Protein AF-A0A7X8HTP3-F1 (afdb_monomer)

Foldseek 3Di:
DDPDDLLPVCVLVVNDQDDDHDLVVCLDCSNPVRRPDDDADDADDDDPPDPDGDQAAADDDDDDDDPPDPCRVVVVVVCCVVDPPVVVVVVLLVSLVSNHPDPVRSVRSVCSVVVPPVDYNPCCVQQNDLCDLVGLNVVLVCCVPPVVDPSVVSCVVSVVVSVVSCCVVPVD

Nearest PDB structures (foldseek):
  6les-assembly2_Y  TM=5.823E-01  e=2.361E-02  Escherichia coli K-12
  7ffw-assembly1_A  TM=5.319E-01  e=2.954E-02  Salmonella enterica

Sequence (172 aa):
ISKGDWQQKEFLAGQVAMASFPLWNIIDPSFTDVVEFEYGIVPLPKGPHVDDYQFPARQADAFYLPVNSANPMGLVALHRYLFRAEEEEEGIEEMLIEAALDQVSYEVLVRAVEEWSGEMYIMEGILGPTWDTSYPLGGAIGKALYEGQSPAAAMEAVAPVIQQTLDKEFND

Structure (mmCIF, N/CA/C/O backbone):
data_AF-A0A7X8HTP3-F1
#
_entry.id   AF-A0A7X8HTP3-F1
#
loop_
_atom_site.group_PDB
_atom_site.id
_atom_site.type_symbol
_atom_site.label_atom_id
_atom_site.label_alt_id
_atom_site.label_comp_id
_atom_site.label_asym_id
_atom_site.label_entity_id
_atom_site.label_seq_id
_atom_site.pdbx_PDB_ins_code
_atom_site.Cartn_x
_atom_site.Cartn_y
_atom_site.Cartn_z
_atom_site.occupancy
_atom_site.B_iso_or_equiv
_atom_site.auth_seq_id
_atom_site.auth_comp_id
_atom_site.auth_asym_id
_atom_site.auth_atom_id
_atom_site.pdbx_PDB_model_num
ATOM 1 N N . ILE A 1 1 ? -16.981 -0.829 7.933 1.00 43.84 1 ILE A N 1
ATOM 2 C CA . ILE A 1 1 ? -16.032 -0.608 6.819 1.00 43.84 1 ILE A CA 1
ATOM 3 C C . ILE A 1 1 ? -16.479 0.685 6.157 1.00 43.84 1 ILE A C 1
ATOM 5 O O . ILE A 1 1 ? -17.664 0.773 5.836 1.00 43.84 1 ILE A O 1
ATOM 9 N N . SER A 1 2 ? -15.628 1.715 6.142 1.00 38.19 2 SER A N 1
ATOM 10 C CA . SER A 1 2 ? -15.985 3.047 5.637 1.00 38.19 2 SER A CA 1
ATOM 11 C C . SER A 1 2 ? -16.491 2.950 4.192 1.00 38.19 2 SER A C 1
ATOM 13 O O . SER A 1 2 ? -16.072 2.083 3.426 1.00 38.19 2 SER A O 1
ATOM 15 N N . LYS A 1 3 ? -17.422 3.834 3.827 1.00 49.06 3 LYS A N 1
ATOM 16 C CA . LYS A 1 3 ? -17.772 4.111 2.425 1.00 49.06 3 LYS A CA 1
ATOM 17 C C . LYS A 1 3 ? -16.878 5.234 1.869 1.00 49.06 3 LYS A C 1
ATOM 19 O O . LYS A 1 3 ? -17.346 6.034 1.066 1.00 49.06 3 LYS A O 1
ATOM 24 N N . GLY A 1 4 ? -15.649 5.331 2.377 1.00 51.12 4 GLY A N 1
ATOM 25 C CA . GLY A 1 4 ? -14.730 6.430 2.109 1.00 51.12 4 GLY A CA 1
ATOM 26 C C . GLY A 1 4 ? -13.945 6.218 0.820 1.00 51.12 4 GLY A C 1
ATOM 27 O O . GLY A 1 4 ? -13.711 5.086 0.393 1.00 51.12 4 GLY A O 1
ATOM 28 N N . ASP A 1 5 ? -13.552 7.327 0.201 1.00 59.75 5 ASP A N 1
ATOM 29 C CA . ASP A 1 5 ? -12.517 7.357 -0.830 1.00 59.75 5 ASP A CA 1
ATOM 30 C C . ASP A 1 5 ? -11.138 7.013 -0.216 1.00 59.75 5 ASP A C 1
ATOM 32 O O . ASP A 1 5 ? -11.012 6.745 0.982 1.00 59.75 5 ASP A O 1
ATOM 36 N N . TRP A 1 6 ? -10.077 7.017 -1.027 1.00 62.50 6 TRP A N 1
ATOM 37 C CA . TRP A 1 6 ? -8.708 6.759 -0.554 1.00 62.50 6 TRP A CA 1
ATOM 38 C C . TRP A 1 6 ? -8.255 7.702 0.575 1.00 62.50 6 TRP A C 1
ATOM 40 O O . TRP A 1 6 ? -7.285 7.394 1.256 1.00 62.50 6 TRP A O 1
ATOM 50 N N . GLN A 1 7 ? -8.946 8.829 0.786 1.00 68.75 7 GLN A N 1
ATOM 51 C CA . GLN A 1 7 ? -8.606 9.823 1.802 1.00 68.75 7 GLN A CA 1
ATOM 52 C C . GLN A 1 7 ? -9.113 9.428 3.194 1.00 68.75 7 GLN A C 1
ATOM 54 O O . GL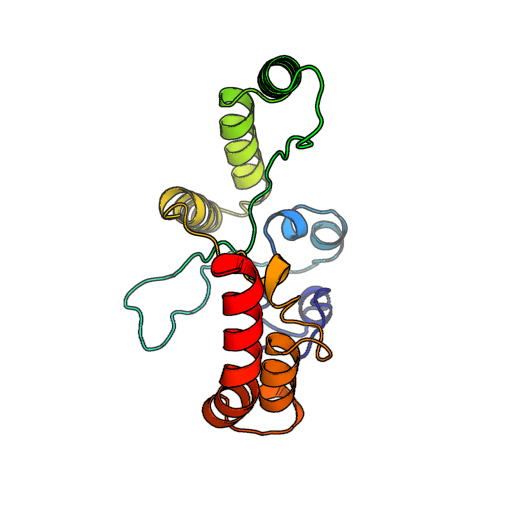N A 1 7 ? -8.755 10.091 4.163 1.00 68.75 7 GLN A O 1
ATOM 59 N N . GLN A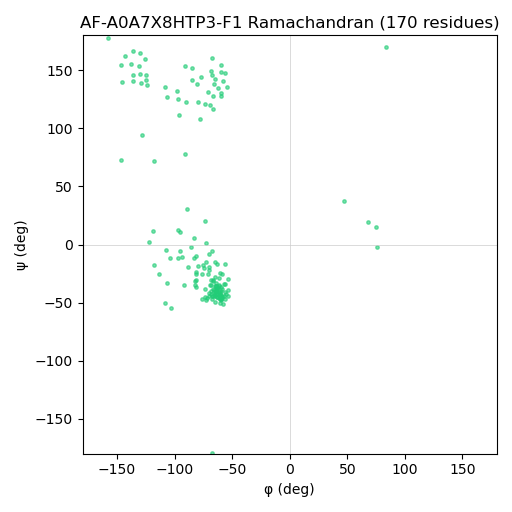 1 8 ? -9.955 8.386 3.305 1.00 82.25 8 GLN A N 1
ATOM 60 C CA . GLN A 1 8 ? -10.431 7.811 4.575 1.00 82.25 8 GLN A CA 1
ATOM 61 C C . GLN A 1 8 ? -10.915 8.874 5.586 1.00 82.25 8 GLN A C 1
ATOM 63 O O . GLN A 1 8 ? -10.699 8.759 6.796 1.00 82.25 8 GLN A O 1
ATOM 68 N N . LYS A 1 9 ? -11.573 9.932 5.091 1.00 86.06 9 LYS A N 1
ATOM 69 C CA . LYS A 1 9 ? -11.919 11.136 5.869 1.00 86.06 9 LYS A CA 1
ATOM 70 C C . LYS A 1 9 ? -12.750 10.836 7.106 1.00 86.06 9 LYS A C 1
ATOM 72 O O . LYS A 1 9 ? -12.614 11.520 8.114 1.00 86.06 9 LYS A O 1
ATOM 77 N N . GLU A 1 10 ? -13.614 9.829 7.042 1.00 89.50 10 GLU A N 1
ATOM 78 C CA . GLU A 1 10 ? -14.437 9.424 8.175 1.00 89.50 10 GLU A CA 1
ATOM 79 C C . GLU A 1 10 ? -13.584 8.901 9.335 1.00 89.50 10 GLU A C 1
ATOM 81 O O . GLU A 1 10 ? -13.952 9.105 10.488 1.00 89.50 10 GLU A O 1
ATOM 86 N N . PHE A 1 11 ? -12.452 8.244 9.056 1.00 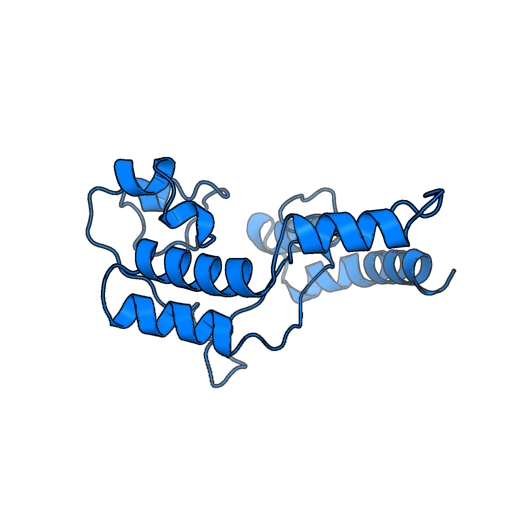91.50 11 PHE A N 1
ATOM 87 C CA . PHE A 1 11 ? -11.531 7.804 10.104 1.00 91.50 11 PHE A CA 1
ATOM 88 C C . PHE A 1 11 ? -10.782 8.992 10.690 1.00 91.50 11 PHE A C 1
ATOM 90 O O . PHE A 1 11 ? -10.791 9.156 11.903 1.00 91.50 11 PHE A O 1
ATOM 97 N N . LEU A 1 12 ? -10.233 9.866 9.839 1.00 90.94 12 LEU A N 1
ATOM 98 C CA . LEU A 1 12 ? -9.551 11.090 10.281 1.00 90.94 12 LEU A CA 1
ATOM 99 C C . LEU A 1 12 ? -10.464 11.977 11.148 1.00 90.94 12 LEU A C 1
ATOM 101 O O . LEU A 1 12 ? -10.014 12.581 12.111 1.00 90.94 12 LEU A O 1
ATOM 105 N N . ALA A 1 13 ? -11.768 12.001 10.856 1.00 90.62 13 ALA A N 1
ATOM 106 C CA . ALA A 1 13 ? -12.779 12.716 11.636 1.00 90.62 13 ALA A CA 1
ATOM 107 C C . ALA A 1 13 ? -13.303 11.948 12.873 1.00 90.62 13 ALA A C 1
ATOM 109 O O . ALA A 1 13 ? -14.273 12.391 13.494 1.00 90.62 13 ALA A O 1
ATOM 110 N N . GLY A 1 14 ? -12.745 10.778 13.204 1.00 91.69 14 GLY A N 1
ATOM 111 C CA . GLY A 1 14 ? -13.154 9.956 14.351 1.00 91.69 14 GLY A CA 1
ATOM 112 C C . GLY A 1 14 ? -14.555 9.337 14.235 1.00 91.69 14 GLY A C 1
ATOM 113 O O . GLY A 1 14 ? -15.161 8.965 15.239 1.00 91.69 14 GLY A O 1
ATOM 114 N N . GLN A 1 15 ? -15.113 9.240 13.026 1.00 93.19 15 GLN A N 1
ATOM 115 C CA . GLN A 1 15 ? -16.477 8.748 12.779 1.00 93.19 15 GLN A CA 1
ATOM 116 C C . GLN A 1 15 ? -16.545 7.228 12.590 1.00 93.19 15 GLN A C 1
ATOM 118 O O . GLN A 1 15 ? -17.620 6.634 12.715 1.00 93.19 15 GLN A O 1
ATOM 123 N N . VAL A 1 16 ? -15.419 6.582 12.278 1.00 92.25 16 VAL A N 1
ATOM 124 C CA . VAL A 1 16 ? -15.307 5.124 12.141 1.00 92.25 16 VAL A CA 1
ATOM 125 C C . VAL A 1 16 ? -14.131 4.596 12.957 1.00 92.25 16 VAL A C 1
ATOM 127 O O . VAL A 1 16 ? -13.108 5.253 13.077 1.00 92.25 16 VAL A O 1
ATOM 130 N N . ALA A 1 17 ? -14.271 3.381 13.492 1.00 91.31 17 ALA A N 1
ATOM 131 C CA . ALA A 1 17 ? -13.271 2.785 14.382 1.00 91.31 17 ALA A CA 1
ATOM 132 C C . ALA A 1 17 ? -12.055 2.175 13.661 1.00 91.31 17 ALA A C 1
ATOM 134 O O . ALA A 1 17 ? -11.047 1.897 14.295 1.00 91.31 17 ALA A O 1
ATOM 135 N N . MET A 1 18 ? -12.166 1.896 12.358 1.00 91.50 18 MET A N 1
ATOM 136 C CA . MET A 1 18 ? -11.112 1.251 11.572 1.00 91.50 18 MET A CA 1
ATOM 137 C C . MET A 1 18 ? -11.113 1.790 10.145 1.00 91.50 18 MET A C 1
ATOM 139 O O . MET A 1 18 ? -12.179 1.928 9.533 1.00 91.50 18 MET A O 1
ATOM 143 N N . ALA A 1 19 ? -9.917 1.999 9.607 1.00 90.06 19 ALA A N 1
ATOM 144 C CA . ALA A 1 19 ? -9.653 2.262 8.201 1.00 90.06 19 ALA A CA 1
ATOM 145 C C . ALA A 1 19 ? -8.341 1.585 7.788 1.00 90.06 19 ALA A C 1
ATOM 147 O O . ALA A 1 19 ? -7.549 1.174 8.633 1.00 90.06 19 ALA A O 1
ATOM 148 N N . SER A 1 20 ? -8.150 1.430 6.480 1.00 87.06 20 SER A N 1
ATOM 149 C CA . SER A 1 20 ? -6.913 0.907 5.905 1.00 87.06 20 SER A CA 1
ATOM 150 C C . SER A 1 20 ? -6.166 2.058 5.252 1.00 87.06 20 SER A C 1
ATOM 152 O O . SER A 1 20 ? -6.739 2.778 4.432 1.00 87.06 20 SER A O 1
ATOM 154 N N . PHE A 1 21 ? -4.901 2.205 5.630 1.00 85.81 21 PHE A N 1
ATOM 155 C CA . PHE A 1 21 ? -3.981 3.196 5.094 1.00 85.81 21 PHE A CA 1
ATOM 156 C C . PHE A 1 21 ? -2.725 2.496 4.578 1.00 85.81 21 PHE A C 1
ATOM 158 O O . PHE A 1 21 ? -2.312 1.490 5.163 1.00 85.81 21 PHE A O 1
ATOM 165 N N . PRO A 1 22 ? -2.101 3.001 3.504 1.00 82.56 22 PRO A N 1
ATOM 166 C CA . PRO A 1 22 ? -0.735 2.618 3.191 1.00 82.56 22 PRO A CA 1
ATOM 167 C C . PRO A 1 22 ? 0.225 3.193 4.245 1.00 82.56 22 PRO A C 1
ATOM 169 O O . PRO A 1 22 ? -0.020 4.274 4.784 1.00 82.56 22 PRO A O 1
ATOM 172 N N . LEU A 1 23 ? 1.329 2.488 4.511 1.00 84.62 23 LEU A N 1
ATOM 173 C CA . LEU A 1 23 ? 2.299 2.854 5.554 1.00 84.62 23 LEU A CA 1
ATOM 174 C C . LEU A 1 23 ? 2.839 4.284 5.390 1.00 84.62 23 LEU A C 1
ATOM 176 O O . LEU A 1 23 ? 2.884 5.043 6.351 1.00 84.62 23 LEU A O 1
ATOM 180 N N . TRP A 1 24 ? 3.159 4.691 4.160 1.00 82.88 24 TRP A N 1
ATOM 181 C CA . TRP A 1 24 ? 3.657 6.042 3.880 1.00 82.88 24 TRP A CA 1
ATOM 182 C C . TRP A 1 24 ? 2.670 7.149 4.273 1.00 82.88 24 TRP A C 1
ATOM 184 O O . TRP A 1 24 ? 3.087 8.275 4.514 1.00 82.88 24 TRP A O 1
ATOM 194 N N . ASN A 1 25 ? 1.363 6.866 4.336 1.00 86.25 25 ASN A N 1
ATOM 195 C CA . ASN A 1 25 ? 0.378 7.889 4.669 1.00 86.25 25 ASN A CA 1
ATOM 196 C C . ASN A 1 25 ? 0.261 8.104 6.177 1.00 86.25 25 ASN A C 1
ATOM 198 O O . ASN A 1 25 ? -0.008 9.226 6.583 1.00 86.25 25 ASN A O 1
ATOM 202 N N . ILE A 1 26 ? 0.480 7.076 7.002 1.00 88.44 26 ILE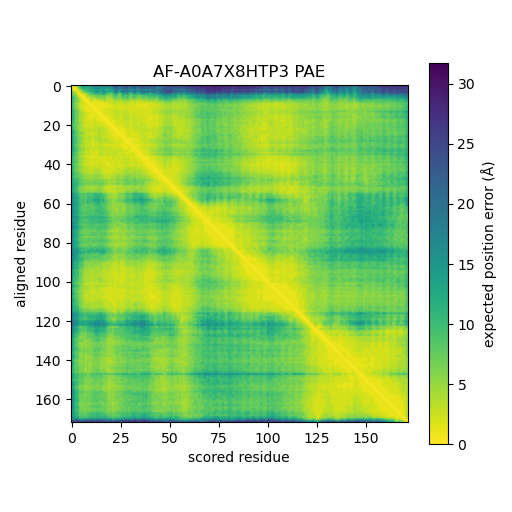 A N 1
ATOM 203 C CA . ILE A 1 26 ? 0.322 7.208 8.459 1.00 88.44 26 ILE A CA 1
ATOM 204 C C . ILE A 1 26 ? 1.471 7.971 9.129 1.00 88.44 26 ILE A C 1
ATOM 206 O O . ILE A 1 26 ? 1.292 8.472 10.233 1.00 88.44 26 ILE A O 1
ATOM 210 N N . ILE A 1 27 ? 2.612 8.100 8.447 1.00 89.12 27 ILE A N 1
ATOM 211 C CA . ILE A 1 27 ? 3.749 8.939 8.864 1.00 89.12 27 ILE A CA 1
ATOM 212 C C . ILE A 1 27 ? 3.705 10.350 8.253 1.00 89.12 27 ILE A C 1
ATOM 214 O O . ILE A 1 27 ? 4.456 11.231 8.660 1.00 89.12 27 ILE A O 1
ATOM 218 N N . ASP A 1 28 ? 2.818 10.597 7.286 1.00 89.56 28 ASP A N 1
ATOM 219 C CA . ASP A 1 28 ? 2.698 11.896 6.623 1.00 89.56 28 ASP A CA 1
ATOM 220 C C . ASP A 1 28 ? 1.944 12.914 7.511 1.00 89.56 28 ASP A C 1
ATOM 222 O O . ASP A 1 28 ? 0.966 12.541 8.170 1.00 89.56 28 ASP A O 1
ATOM 226 N N . PRO A 1 29 ? 2.314 14.212 7.491 1.00 88.38 29 PRO A N 1
ATOM 227 C CA . PRO A 1 29 ? 1.609 15.268 8.226 1.00 88.38 29 PRO A CA 1
ATOM 228 C C . PRO A 1 29 ? 0.101 15.342 7.954 1.00 88.38 29 PRO A C 1
ATOM 230 O O . PRO A 1 29 ? -0.673 15.701 8.836 1.00 88.38 29 PRO A O 1
ATOM 233 N N . SER A 1 30 ? -0.361 14.957 6.759 1.00 86.56 30 SER A N 1
ATOM 234 C CA . SER A 1 30 ? -1.798 14.890 6.448 1.00 86.56 30 SER A CA 1
ATOM 235 C C . SER A 1 30 ? -2.569 13.875 7.296 1.00 86.56 30 SER A C 1
ATOM 237 O O . SER A 1 30 ? -3.797 13.956 7.368 1.00 86.56 30 SER A O 1
ATOM 239 N N . PHE A 1 31 ? -1.867 12.945 7.942 1.00 90.38 31 PHE A N 1
ATOM 240 C CA . PHE A 1 31 ? -2.413 12.026 8.926 1.00 90.38 31 PHE A CA 1
ATOM 241 C C . PHE A 1 31 ? -2.036 12.455 10.348 1.00 90.38 31 PHE A C 1
ATOM 243 O O . PHE A 1 31 ? -2.926 12.659 11.177 1.00 90.38 31 PHE A O 1
ATOM 250 N N . THR A 1 32 ? -0.743 12.634 10.632 1.00 88.75 32 THR A N 1
ATOM 251 C CA . THR A 1 32 ? -0.241 12.861 12.000 1.00 88.75 32 THR A CA 1
ATOM 252 C C . THR A 1 32 ? -0.683 14.195 12.603 1.00 88.75 32 THR A C 1
ATOM 254 O O . THR A 1 32 ? -0.944 14.243 13.803 1.00 88.75 32 THR A O 1
ATOM 257 N N . ASP A 1 33 ? -0.868 15.246 11.795 1.00 90.19 33 ASP A N 1
ATOM 258 C CA . ASP A 1 33 ? -1.364 16.548 12.275 1.00 90.19 33 ASP A CA 1
ATOM 259 C C . ASP A 1 33 ? -2.899 16.604 12.380 1.00 90.19 33 ASP A C 1
ATOM 261 O O . ASP A 1 33 ? -3.452 17.567 12.917 1.00 90.19 33 ASP A O 1
ATOM 265 N N . VAL A 1 34 ? -3.605 15.610 11.829 1.00 90.25 34 VAL A N 1
ATOM 266 C CA . VAL A 1 34 ? -5.074 15.613 11.704 1.00 90.25 34 VAL A CA 1
ATOM 267 C C . VAL A 1 34 ? -5.739 14.656 12.692 1.00 90.25 34 VAL A C 1
ATOM 269 O O . VAL A 1 34 ? -6.850 14.923 13.150 1.00 90.25 34 VAL A O 1
ATOM 272 N N . VAL A 1 35 ? -5.095 13.538 13.026 1.00 90.38 35 VAL A N 1
ATOM 273 C CA . VAL A 1 35 ? -5.653 12.546 13.951 1.00 90.38 35 VAL A CA 1
ATOM 274 C C . VAL A 1 35 ? -5.504 13.023 15.398 1.00 90.38 35 VAL A C 1
ATOM 276 O O . VAL A 1 35 ? -4.423 13.003 15.975 1.00 90.38 35 VAL A O 1
ATOM 279 N N . GLU A 1 36 ? -6.623 13.416 16.010 1.00 92.12 36 GLU A N 1
ATOM 280 C CA . GLU A 1 36 ? -6.678 13.925 17.393 1.00 92.12 36 GLU A CA 1
ATOM 281 C C . GLU A 1 36 ? -7.032 12.849 18.446 1.00 92.12 36 GLU A C 1
ATOM 283 O O . GLU A 1 36 ? -7.341 13.169 19.596 1.00 92.12 36 GLU A O 1
ATOM 288 N N . PHE A 1 37 ? -7.039 11.567 18.070 1.00 93.50 37 PHE A N 1
ATOM 289 C CA . PHE A 1 37 ? -7.429 10.450 18.938 1.00 93.50 37 PHE A CA 1
ATOM 290 C C . PHE A 1 37 ? -6.351 9.365 19.006 1.00 93.50 37 PHE A C 1
ATOM 292 O O . PHE A 1 37 ? -5.500 9.258 18.129 1.00 93.50 37 PHE A O 1
ATOM 299 N N . GLU A 1 38 ? -6.402 8.531 20.047 1.00 92.62 38 GLU A N 1
ATOM 300 C CA . GLU A 1 38 ? -5.516 7.370 20.175 1.00 92.62 38 GLU A CA 1
ATOM 301 C C . GLU A 1 38 ? -5.895 6.284 19.161 1.00 92.62 38 GLU A C 1
ATOM 303 O O . GLU A 1 38 ? -7.061 5.894 19.048 1.00 92.62 38 GLU A O 1
ATOM 308 N N . TYR A 1 39 ? -4.901 5.766 18.447 1.00 92.62 39 TYR A N 1
ATOM 309 C CA . TYR A 1 39 ? -5.062 4.699 17.467 1.00 92.62 39 TYR A CA 1
ATOM 310 C C . TYR A 1 39 ? -3.952 3.658 17.624 1.00 92.62 39 TYR A C 1
ATOM 312 O O . TYR A 1 39 ? -2.974 3.873 18.334 1.00 92.62 39 TYR A O 1
ATOM 320 N N . GLY A 1 40 ? -4.136 2.507 16.982 1.00 92.19 40 GLY A N 1
ATOM 321 C CA . GLY A 1 40 ? -3.164 1.421 16.951 1.00 92.19 40 GLY A CA 1
ATOM 322 C C . GLY A 1 40 ? -3.067 0.831 15.552 1.00 92.19 40 GLY A C 1
ATOM 323 O O . GLY A 1 40 ? -4.019 0.917 14.769 1.00 92.19 40 GLY A O 1
ATOM 324 N N . ILE A 1 41 ? -1.926 0.218 15.248 1.00 93.25 41 ILE A N 1
ATOM 325 C CA . ILE A 1 41 ? -1.702 -0.486 13.985 1.00 93.25 41 ILE A CA 1
ATOM 326 C C . ILE A 1 41 ? -1.951 -1.974 14.220 1.00 93.25 41 ILE A C 1
ATOM 328 O O . ILE A 1 41 ? -1.370 -2.586 15.113 1.00 93.25 41 ILE A O 1
ATOM 332 N N . VAL A 1 42 ? -2.839 -2.562 13.420 1.00 92.12 42 VAL A N 1
ATOM 333 C CA . VAL A 1 42 ? -3.195 -3.983 13.509 1.00 92.12 42 VAL A CA 1
ATOM 334 C C . VAL A 1 42 ? -3.142 -4.637 12.129 1.00 92.12 42 VAL A C 1
ATOM 336 O O . VAL A 1 42 ? -3.356 -3.951 11.125 1.00 92.12 42 VAL A O 1
ATOM 339 N N . PRO A 1 43 ? -2.907 -5.960 12.047 1.00 90.38 43 PRO A N 1
ATOM 340 C CA . PRO A 1 43 ? -3.008 -6.678 10.785 1.00 90.38 43 PRO A CA 1
ATOM 341 C C . PRO A 1 43 ? -4.415 -6.569 10.187 1.00 90.38 43 PRO A C 1
ATOM 343 O O . PRO A 1 43 ? -5.411 -6.433 10.907 1.00 90.38 43 PRO A O 1
ATOM 346 N N . LEU A 1 44 ? -4.516 -6.704 8.863 1.00 87.56 44 LEU A N 1
ATOM 347 C CA . LEU A 1 44 ? -5.815 -6.799 8.200 1.00 87.56 44 LEU A CA 1
ATOM 348 C C . LEU A 1 44 ? -6.616 -7.991 8.753 1.00 87.56 44 LEU A C 1
ATOM 350 O O . LEU A 1 44 ? -6.039 -9.057 8.975 1.00 87.56 44 LEU A O 1
ATOM 354 N N . PRO A 1 45 ? -7.944 -7.867 8.946 1.00 89.12 45 PRO A N 1
ATOM 355 C CA . PRO A 1 45 ? -8.762 -8.980 9.411 1.00 89.12 45 PRO A CA 1
ATOM 356 C C . PRO A 1 45 ? -8.607 -10.220 8.524 1.00 89.12 45 PRO A C 1
ATOM 358 O O . PRO A 1 45 ? -8.655 -10.127 7.296 1.00 89.12 45 PRO A O 1
ATOM 361 N N . LYS A 1 46 ? -8.468 -11.393 9.151 1.00 91.38 46 LYS A N 1
ATOM 362 C CA . LYS A 1 46 ? -8.327 -12.664 8.431 1.00 91.38 46 LYS A CA 1
ATOM 363 C C . LYS A 1 46 ? -9.563 -12.955 7.587 1.00 91.38 46 LYS A C 1
ATOM 365 O O . LYS A 1 46 ? -10.698 -12.855 8.060 1.00 91.38 46 LYS A O 1
ATOM 370 N N . GLY A 1 47 ? -9.329 -13.367 6.346 1.00 88.12 47 GLY A N 1
ATOM 371 C CA . GLY A 1 47 ? -10.373 -13.937 5.506 1.00 88.12 47 GLY A CA 1
ATOM 372 C C . GLY A 1 47 ? -10.839 -15.300 6.039 1.00 88.12 47 GLY A C 1
ATOM 373 O O . GLY A 1 47 ? -10.103 -15.968 6.761 1.00 88.12 47 GLY A O 1
ATOM 374 N N . PRO A 1 48 ? -12.034 -15.772 5.649 1.00 91.56 48 PRO A N 1
ATOM 375 C CA . PRO A 1 48 ? -12.582 -17.052 6.115 1.00 91.56 48 PRO A CA 1
ATOM 376 C C . PRO A 1 48 ? -11.818 -18.292 5.609 1.00 91.56 48 PRO A C 1
ATOM 378 O O . PRO A 1 48 ? -12.156 -19.410 5.987 1.00 91.56 48 PRO A O 1
ATOM 381 N N . HIS A 1 49 ? -10.831 -18.106 4.729 1.00 91.88 49 HIS A N 1
ATOM 382 C CA . HIS A 1 49 ? -10.081 -19.171 4.058 1.00 91.88 49 HIS A CA 1
ATOM 383 C C . HIS A 1 49 ? -8.580 -19.150 4.374 1.00 91.88 49 HIS A C 1
ATOM 385 O O . HIS A 1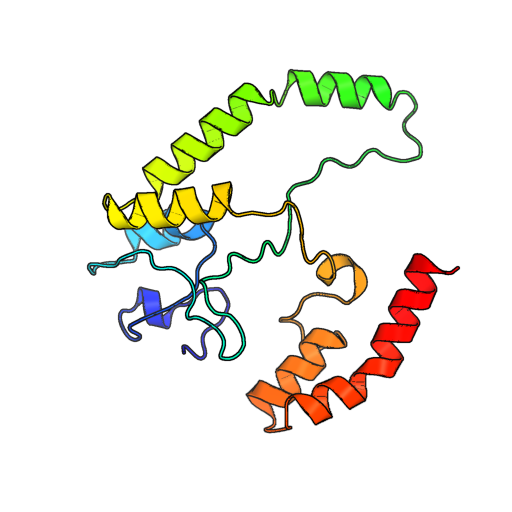 49 ? -7.813 -19.821 3.691 1.00 91.88 49 HIS A O 1
ATOM 391 N N . VAL A 1 50 ? -8.158 -18.371 5.372 1.00 89.56 50 VAL A N 1
ATOM 392 C CA . VAL A 1 50 ? -6.762 -18.301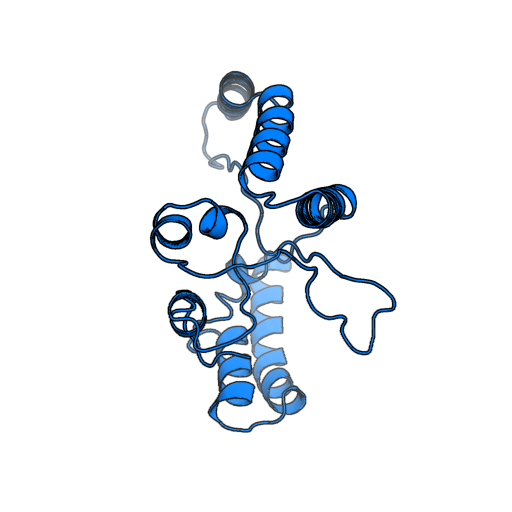 5.815 1.00 89.56 50 VAL A CA 1
ATOM 393 C C . VAL A 1 50 ? -6.687 -18.498 7.323 1.00 89.56 50 VAL A C 1
ATOM 395 O O . VAL A 1 50 ? -7.507 -17.965 8.073 1.00 89.56 50 VAL A O 1
ATOM 398 N N . ASP A 1 51 ? -5.695 -19.263 7.770 1.00 91.12 51 ASP A N 1
ATOM 399 C CA . ASP A 1 51 ? -5.485 -19.526 9.196 1.00 91.12 51 ASP A CA 1
ATOM 400 C C . ASP A 1 51 ? -4.732 -18.379 9.886 1.00 91.12 51 ASP A C 1
ATOM 402 O O . ASP A 1 51 ? -4.915 -18.149 11.088 1.00 91.12 51 ASP A O 1
ATOM 406 N N . ASP A 1 52 ? -3.970 -17.598 9.116 1.00 89.75 52 ASP A N 1
ATOM 407 C CA . ASP A 1 52 ? -3.140 -16.495 9.598 1.00 89.75 52 ASP A CA 1
ATOM 408 C C . ASP A 1 52 ? -3.363 -15.189 8.818 1.00 89.75 52 ASP A C 1
ATOM 410 O O . ASP A 1 52 ? -3.990 -15.172 7.752 1.00 89.75 52 ASP A O 1
ATOM 414 N N . TYR A 1 53 ? -2.883 -14.084 9.386 1.00 89.75 53 TYR A N 1
ATOM 415 C CA . TYR A 1 53 ? -2.886 -12.768 8.758 1.00 89.75 53 TYR A CA 1
ATOM 416 C C . TYR A 1 53 ? -2.103 -12.782 7.444 1.00 89.75 53 TYR A C 1
ATOM 418 O O . TYR A 1 53 ? -1.177 -13.565 7.262 1.00 89.75 53 TYR A O 1
ATOM 426 N N . GLN A 1 54 ? -2.528 -11.943 6.504 1.00 86.19 54 GLN A N 1
ATOM 427 C CA . GLN A 1 54 ? -1.917 -11.826 5.183 1.00 86.19 54 GLN A CA 1
ATOM 428 C C . GLN A 1 54 ? -1.502 -10.373 4.965 1.00 86.19 54 GLN A C 1
ATOM 430 O O . GLN A 1 54 ? -2.283 -9.463 5.259 1.00 86.19 54 GLN A O 1
ATOM 435 N N . PHE A 1 55 ? -0.313 -10.170 4.401 1.00 84.94 55 PHE A N 1
ATOM 436 C CA . PHE A 1 55 ? 0.263 -8.856 4.107 1.00 84.94 55 PHE A CA 1
ATOM 437 C C . PHE A 1 55 ? 0.474 -8.708 2.591 1.00 84.94 55 PHE A C 1
ATOM 439 O O . PHE A 1 55 ? 1.595 -8.814 2.099 1.00 84.94 55 PHE A O 1
ATOM 446 N N . PRO A 1 56 ? -0.609 -8.554 1.804 1.00 77.12 56 PRO A N 1
ATOM 447 C CA . PRO A 1 56 ? -0.504 -8.543 0.352 1.00 77.12 56 PRO A CA 1
ATOM 448 C C . PRO A 1 56 ? 0.218 -7.283 -0.140 1.00 77.12 56 PRO A C 1
ATOM 450 O O . PRO A 1 56 ? -0.270 -6.166 0.046 1.00 77.12 56 PRO A O 1
ATOM 453 N N . ALA A 1 57 ? 1.336 -7.466 -0.842 1.00 78.06 57 ALA A N 1
ATOM 454 C CA . ALA A 1 57 ? 1.987 -6.392 -1.577 1.00 78.06 57 ALA A CA 1
ATOM 455 C C . ALA A 1 57 ? 1.269 -6.165 -2.911 1.00 78.06 57 ALA A C 1
ATOM 457 O O . ALA A 1 57 ? 1.107 -7.065 -3.743 1.00 78.06 57 ALA A O 1
ATOM 458 N N . ARG A 1 58 ? 0.810 -4.934 -3.117 1.00 70.94 58 ARG A N 1
ATOM 459 C CA . ARG A 1 58 ? 0.050 -4.575 -4.314 1.00 70.94 58 ARG A CA 1
ATOM 460 C C . ARG A 1 58 ? 0.931 -4.043 -5.436 1.00 70.94 58 ARG A C 1
ATOM 462 O O . ARG A 1 58 ? 0.637 -4.269 -6.602 1.00 70.94 58 ARG A O 1
ATOM 469 N N . GLN A 1 59 ? 1.984 -3.325 -5.082 1.00 71.88 59 GLN A N 1
ATOM 470 C CA . GLN A 1 59 ? 2.951 -2.750 -6.004 1.00 71.88 59 GLN A CA 1
ATOM 471 C C . GLN A 1 59 ? 4.314 -2.768 -5.313 1.00 71.88 59 GLN A C 1
ATOM 473 O O . GLN A 1 59 ? 4.375 -2.758 -4.084 1.00 71.88 59 GLN A O 1
ATOM 478 N N . ALA A 1 60 ? 5.377 -2.799 -6.105 1.00 74.69 60 ALA A N 1
ATOM 479 C CA . ALA A 1 60 ? 6.732 -2.572 -5.637 1.00 74.69 60 ALA A CA 1
ATOM 480 C C . ALA A 1 60 ? 7.337 -1.445 -6.468 1.00 74.69 60 ALA A C 1
ATOM 482 O O . ALA A 1 60 ? 7.108 -1.376 -7.683 1.00 74.69 60 ALA A O 1
ATOM 483 N N . ASP A 1 61 ? 8.113 -0.588 -5.817 1.00 76.06 61 ASP A N 1
ATOM 484 C CA . ASP A 1 61 ? 8.934 0.372 -6.532 1.00 76.06 61 ASP A CA 1
ATOM 485 C C . ASP A 1 61 ? 10.016 -0.389 -7.297 1.00 76.06 61 ASP A C 1
ATOM 487 O O . ASP A 1 61 ? 10.714 -1.250 -6.763 1.00 76.06 61 ASP A O 1
ATOM 491 N N . ALA A 1 62 ? 10.113 -0.115 -8.595 1.00 78.56 62 ALA A N 1
ATOM 492 C CA . ALA A 1 62 ? 11.020 -0.820 -9.482 1.00 78.56 62 ALA A CA 1
ATOM 493 C C . ALA A 1 62 ? 11.730 0.158 -10.412 1.00 78.56 62 ALA A C 1
ATOM 495 O O . ALA A 1 62 ? 11.141 1.101 -10.947 1.00 78.56 62 ALA A O 1
ATOM 496 N N . PHE A 1 63 ? 13.014 -0.105 -10.639 1.00 84.69 63 PHE A N 1
ATOM 497 C CA . PHE A 1 63 ? 13.815 0.641 -11.593 1.00 84.69 63 PHE A CA 1
ATOM 498 C C . PHE A 1 63 ? 13.740 0.000 -12.981 1.00 84.69 63 PHE A C 1
ATOM 500 O O . PHE A 1 63 ? 14.107 -1.161 -13.171 1.00 84.69 63 PHE A O 1
ATOM 507 N N . TYR A 1 64 ? 13.310 0.783 -13.971 1.00 86.19 64 TYR A N 1
ATOM 508 C CA . TYR A 1 64 ? 13.163 0.335 -15.354 1.00 86.19 64 TYR A CA 1
ATOM 509 C C . TYR A 1 64 ? 14.234 0.951 -16.253 1.00 86.19 64 TYR A C 1
ATOM 511 O O . TYR A 1 64 ? 14.499 2.153 -16.217 1.00 86.19 64 TYR A O 1
ATOM 519 N N . LEU A 1 65 ? 14.823 0.122 -17.115 1.00 91.56 65 LEU A N 1
ATOM 520 C CA . LEU A 1 65 ? 15.790 0.560 -18.116 1.00 91.56 65 LEU A CA 1
ATOM 521 C C . LEU A 1 65 ? 15.109 0.744 -19.476 1.00 91.56 65 LEU A C 1
ATOM 523 O O . LEU A 1 65 ? 14.430 -0.173 -19.941 1.00 91.56 65 LEU A O 1
ATOM 527 N N . PRO A 1 66 ? 15.336 1.872 -20.173 1.00 91.50 66 PRO A N 1
ATOM 528 C CA . PRO A 1 66 ? 14.893 2.015 -21.552 1.00 91.50 66 PRO A CA 1
ATOM 529 C C . PRO A 1 66 ? 15.525 0.941 -22.442 1.00 91.50 66 PRO A C 1
ATOM 531 O O . PRO A 1 66 ? 16.749 0.786 -22.462 1.00 91.50 66 PRO A O 1
ATOM 534 N N . VAL A 1 67 ? 14.703 0.249 -23.236 1.00 92.94 67 VAL A N 1
ATOM 535 C CA . VAL A 1 67 ? 15.159 -0.811 -24.159 1.00 92.94 67 VAL A CA 1
ATOM 536 C C . VAL A 1 67 ? 16.180 -0.309 -25.190 1.00 92.94 67 VAL A C 1
ATOM 538 O O . VAL A 1 67 ? 17.009 -1.067 -25.680 1.00 92.94 67 VAL A O 1
ATOM 541 N N . ASN A 1 68 ? 16.148 0.988 -25.501 1.00 94.69 68 ASN A N 1
ATOM 542 C CA . ASN A 1 68 ? 17.040 1.652 -26.448 1.00 94.69 68 ASN A CA 1
ATOM 543 C C . ASN A 1 68 ? 18.234 2.361 -25.782 1.00 94.69 68 ASN A C 1
ATOM 545 O O . ASN A 1 68 ? 18.897 3.170 -26.434 1.00 94.69 68 ASN A O 1
ATOM 549 N N . SER A 1 69 ? 18.505 2.107 -24.496 1.00 95.31 69 SER A N 1
ATOM 550 C CA . SER A 1 69 ? 19.642 2.718 -23.807 1.00 95.31 69 SER A CA 1
ATOM 551 C C . SER A 1 69 ? 20.958 2.353 -24.497 1.00 95.31 69 SER A C 1
ATOM 553 O O . SER A 1 69 ? 21.268 1.181 -24.699 1.00 95.31 69 SER A O 1
ATOM 555 N N . ALA A 1 70 ? 21.769 3.364 -24.817 1.00 96.00 70 ALA A N 1
ATOM 556 C CA . ALA A 1 70 ? 23.093 3.161 -25.404 1.00 96.00 70 ALA A CA 1
ATOM 557 C C . ALA A 1 70 ? 24.100 2.550 -24.409 1.00 96.00 70 ALA A C 1
ATOM 559 O O . ALA A 1 70 ? 25.123 2.009 -24.824 1.00 96.00 70 ALA A O 1
ATOM 560 N N . ASN A 1 71 ? 23.830 2.644 -23.100 1.00 96.12 71 ASN A N 1
ATOM 561 C CA . ASN A 1 71 ? 24.670 2.076 -22.047 1.00 96.12 71 ASN A CA 1
ATOM 562 C C . ASN A 1 71 ? 23.821 1.604 -20.845 1.00 96.12 71 ASN A C 1
ATOM 564 O O . ASN A 1 71 ? 23.835 2.245 -19.788 1.00 96.12 71 ASN A O 1
ATOM 568 N N . PRO A 1 72 ? 23.074 0.492 -20.975 1.00 95.44 72 PRO A N 1
ATOM 569 C CA . PRO A 1 72 ? 22.194 -0.000 -19.914 1.00 95.44 72 PRO A CA 1
ATOM 570 C C . PRO A 1 72 ? 22.972 -0.375 -18.647 1.00 95.44 72 PRO A C 1
ATOM 572 O O . PRO A 1 72 ? 22.539 -0.057 -17.544 1.00 95.44 72 PRO A O 1
ATOM 575 N N . MET A 1 73 ? 24.167 -0.957 -18.783 1.00 94.88 73 MET A N 1
ATOM 576 C CA . MET A 1 73 ? 25.000 -1.311 -17.627 1.00 94.88 73 MET A CA 1
ATOM 577 C C . MET A 1 73 ? 25.550 -0.089 -16.889 1.00 94.88 73 MET A C 1
ATOM 579 O O . MET A 1 73 ? 25.705 -0.137 -15.671 1.00 94.88 73 MET A O 1
ATOM 583 N N . GLY A 1 74 ? 25.799 1.020 -17.591 1.00 95.62 74 GLY A N 1
ATOM 584 C CA . GLY A 1 74 ? 26.134 2.294 -16.955 1.00 95.62 74 GLY A CA 1
ATOM 585 C C . GLY A 1 74 ? 24.992 2.834 -16.094 1.00 95.62 74 GLY A C 1
ATOM 586 O O . GLY A 1 74 ? 25.247 3.341 -15.006 1.00 95.62 74 GLY A O 1
ATOM 587 N N . LEU A 1 75 ? 23.740 2.666 -16.534 1.00 95.00 75 LEU A N 1
ATOM 588 C CA . LEU A 1 75 ? 22.563 3.040 -15.743 1.00 95.00 75 LEU A CA 1
ATOM 589 C C . LEU A 1 75 ? 22.390 2.139 -14.515 1.00 95.00 75 LEU A C 1
ATOM 591 O O . LEU A 1 75 ? 22.108 2.650 -13.437 1.00 95.00 75 LEU A O 1
ATOM 595 N N . VAL A 1 76 ? 22.634 0.830 -14.640 1.00 93.25 76 VAL A N 1
ATOM 596 C CA . VAL A 1 76 ? 22.647 -0.089 -13.484 1.00 93.25 76 VAL A CA 1
ATOM 597 C C . VAL A 1 76 ? 23.726 0.307 -12.474 1.00 93.25 76 VAL A C 1
ATOM 599 O O . VAL A 1 76 ? 23.469 0.341 -11.273 1.00 93.25 76 VAL A O 1
ATOM 602 N N . ALA A 1 77 ? 24.935 0.622 -12.948 1.00 93.81 77 ALA A N 1
ATOM 603 C CA . ALA A 1 77 ? 26.029 1.055 -12.082 1.00 93.81 77 ALA A CA 1
ATOM 604 C C . ALA A 1 77 ? 25.708 2.382 -11.378 1.00 93.81 77 ALA A C 1
ATOM 606 O O . ALA A 1 77 ? 25.976 2.518 -10.187 1.00 93.81 77 ALA A O 1
ATOM 607 N N . LEU A 1 78 ? 25.096 3.332 -12.092 1.00 93.25 78 LEU A N 1
ATOM 608 C CA . LEU A 1 78 ? 24.639 4.594 -11.515 1.00 93.25 78 LEU A CA 1
ATOM 609 C C . LEU A 1 78 ? 23.552 4.369 -10.459 1.00 93.25 78 LEU A C 1
ATOM 611 O O . LEU A 1 78 ? 23.649 4.939 -9.379 1.00 93.25 78 LEU A O 1
ATOM 615 N N . HIS A 1 79 ? 22.561 3.519 -10.737 1.00 91.62 79 HIS A N 1
ATOM 616 C CA . HIS A 1 79 ? 21.510 3.185 -9.776 1.00 91.62 79 HIS A CA 1
ATOM 617 C C . HIS A 1 79 ? 22.101 2.612 -8.489 1.00 91.62 79 HIS A C 1
ATOM 619 O O . HIS A 1 79 ? 21.830 3.131 -7.418 1.00 91.62 79 HIS A O 1
ATOM 625 N N . ARG A 1 80 ? 22.979 1.606 -8.588 1.00 89.50 80 ARG A N 1
ATOM 626 C CA . ARG A 1 80 ? 23.658 1.017 -7.418 1.00 89.50 80 ARG A CA 1
ATOM 627 C C . ARG A 1 80 ? 24.530 2.008 -6.649 1.00 89.50 80 ARG A C 1
ATOM 629 O O . ARG A 1 80 ? 24.761 1.823 -5.463 1.00 89.50 80 ARG A O 1
ATOM 636 N N . TYR A 1 81 ? 25.071 3.015 -7.331 1.00 92.31 81 TYR A N 1
ATOM 637 C CA . TYR A 1 81 ? 25.845 4.066 -6.681 1.00 92.31 81 TYR A CA 1
ATOM 638 C C . TYR A 1 81 ? 24.953 5.035 -5.892 1.00 92.31 81 TYR A C 1
ATOM 640 O O . TYR A 1 81 ? 25.364 5.492 -4.827 1.00 92.31 81 TYR A O 1
ATOM 648 N N . LEU A 1 82 ? 23.768 5.355 -6.425 1.00 91.38 82 LEU A N 1
ATOM 649 C CA . LEU A 1 82 ? 22.808 6.285 -5.824 1.00 91.38 82 LEU A CA 1
ATOM 650 C C . LEU A 1 82 ? 21.932 5.644 -4.742 1.00 91.38 82 LEU A C 1
ATOM 652 O O . LEU A 1 82 ? 21.578 6.329 -3.793 1.00 91.38 82 LEU A O 1
ATOM 656 N N . PHE A 1 83 ? 21.583 4.370 -4.909 1.00 88.62 83 PHE A N 1
ATOM 657 C CA . PHE A 1 83 ? 20.683 3.610 -4.046 1.00 88.62 83 PHE A CA 1
ATOM 658 C C . PHE A 1 83 ? 21.392 2.318 -3.652 1.00 88.62 83 PHE A C 1
ATOM 660 O O . PHE A 1 83 ? 21.436 1.351 -4.426 1.00 88.62 83 PHE A O 1
ATOM 667 N N . ARG A 1 84 ? 22.046 2.340 -2.491 1.00 86.31 84 ARG A N 1
ATOM 668 C CA . ARG A 1 84 ? 22.754 1.170 -1.966 1.00 86.31 84 ARG A CA 1
ATOM 669 C C . ARG A 1 84 ? 21.771 0.285 -1.217 1.00 86.31 84 ARG A C 1
ATOM 671 O O . ARG A 1 84 ? 20.914 0.797 -0.512 1.00 86.31 84 ARG A O 1
ATOM 678 N N . ALA A 1 85 ? 21.926 -1.028 -1.354 1.00 81.44 85 ALA A N 1
ATOM 679 C CA . ALA A 1 85 ? 21.032 -1.984 -0.704 1.00 81.44 85 ALA A CA 1
ATOM 680 C C . ALA A 1 85 ? 21.077 -1.850 0.826 1.00 81.44 85 ALA A C 1
ATOM 682 O O . ALA A 1 85 ? 20.057 -1.964 1.489 1.00 81.44 85 ALA A O 1
ATOM 683 N N . GLU A 1 86 ? 22.248 -1.540 1.381 1.00 83.06 86 GLU A N 1
ATOM 684 C CA . GLU A 1 86 ? 22.406 -1.328 2.820 1.00 83.06 86 GLU A CA 1
ATOM 685 C C . GLU A 1 86 ? 21.648 -0.077 3.300 1.00 83.06 86 GLU A C 1
ATOM 687 O O . GLU A 1 86 ? 21.023 -0.100 4.352 1.00 83.06 86 GLU A O 1
ATOM 692 N N . GLU A 1 87 ? 21.648 0.994 2.497 1.00 87.06 87 GLU A N 1
ATOM 693 C CA . GLU A 1 87 ? 20.903 2.229 2.795 1.00 87.06 87 GLU A CA 1
ATOM 694 C C . GLU A 1 87 ? 19.380 2.015 2.652 1.00 87.06 87 GLU A C 1
ATOM 696 O O . GLU A 1 87 ? 18.591 2.710 3.288 1.00 87.06 87 GLU A O 1
ATOM 701 N N . GLU A 1 88 ? 18.957 1.043 1.838 1.00 82.69 88 GLU A N 1
ATOM 702 C CA . GLU A 1 88 ? 17.552 0.649 1.687 1.00 82.69 88 GLU A CA 1
ATOM 703 C C . GLU A 1 88 ? 17.043 -0.128 2.910 1.00 82.69 88 GLU A C 1
ATOM 705 O O . GLU A 1 88 ? 15.973 0.191 3.424 1.00 82.69 88 GLU A O 1
ATOM 710 N N . GLU A 1 89 ? 17.813 -1.099 3.412 1.00 82.50 89 GLU A N 1
ATOM 711 C CA . GLU A 1 89 ? 17.466 -1.843 4.634 1.00 82.50 89 GLU A CA 1
ATOM 712 C C . GLU A 1 89 ? 17.373 -0.911 5.853 1.00 82.50 89 GLU A C 1
ATOM 714 O O . GLU A 1 89 ? 16.380 -0.956 6.583 1.00 82.50 89 GLU A O 1
ATOM 719 N N . GLU A 1 90 ? 18.357 -0.020 6.028 1.00 87.56 90 GLU A N 1
ATOM 720 C CA . GLU A 1 90 ? 18.342 1.005 7.082 1.00 87.56 90 GLU A CA 1
ATOM 721 C C . GLU A 1 90 ? 17.123 1.933 6.939 1.00 87.56 90 GLU A C 1
ATOM 723 O O . GLU A 1 90 ? 16.420 2.191 7.916 1.00 87.56 90 GLU A O 1
ATOM 728 N N . GLY A 1 91 ? 16.810 2.376 5.717 1.00 87.38 91 GLY A N 1
ATOM 729 C CA . GLY A 1 91 ? 15.655 3.236 5.454 1.00 87.38 91 GLY A CA 1
ATOM 730 C C . GLY A 1 91 ? 14.305 2.566 5.735 1.00 87.38 91 GLY A C 1
ATOM 731 O O . GLY A 1 91 ? 13.379 3.223 6.216 1.00 87.38 91 GLY A O 1
ATOM 732 N N . ILE A 1 92 ? 14.178 1.260 5.474 1.00 86.69 92 ILE A N 1
ATOM 733 C CA . ILE A 1 92 ? 12.979 0.493 5.842 1.00 86.69 92 ILE A CA 1
ATOM 734 C C . ILE A 1 92 ? 12.847 0.449 7.363 1.00 86.69 92 ILE A C 1
ATOM 736 O O . ILE A 1 92 ? 11.774 0.763 7.878 1.00 86.69 92 ILE A O 1
ATOM 740 N N . GLU A 1 93 ? 13.913 0.102 8.087 1.00 8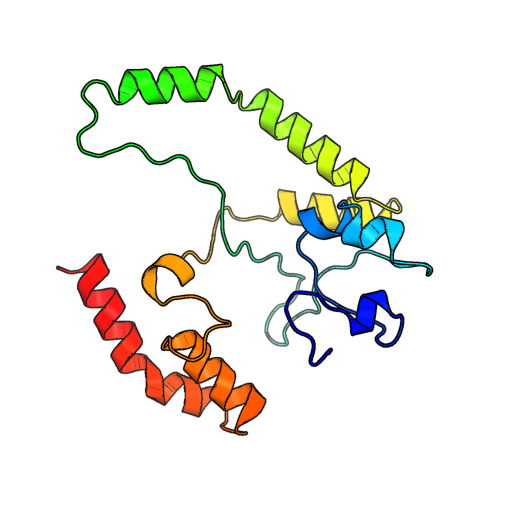8.88 93 GLU A N 1
ATOM 741 C CA . GLU A 1 93 ? 13.888 0.047 9.552 1.00 88.88 93 GLU A CA 1
ATOM 742 C C . GLU A 1 93 ? 13.520 1.407 10.165 1.00 88.88 93 GLU A C 1
ATOM 744 O O . GLU A 1 93 ? 12.640 1.469 11.029 1.00 88.88 93 GLU A O 1
ATOM 749 N N . GLU A 1 94 ? 14.117 2.499 9.678 1.00 90.19 94 GLU A N 1
ATOM 750 C CA . GLU A 1 94 ? 13.784 3.864 10.098 1.00 90.19 94 GLU A CA 1
ATOM 751 C C . GLU A 1 94 ? 12.297 4.180 9.882 1.00 90.19 94 GLU A C 1
ATOM 753 O O . GLU A 1 94 ? 11.639 4.681 10.796 1.00 90.19 94 GLU A O 1
ATOM 758 N N . MET A 1 95 ? 11.737 3.813 8.724 1.00 88.94 95 MET A N 1
ATOM 759 C CA . MET A 1 95 ? 10.314 4.006 8.428 1.00 88.94 95 MET A CA 1
ATOM 760 C C . MET A 1 95 ? 9.409 3.195 9.367 1.00 88.94 95 MET A C 1
ATOM 762 O O . MET A 1 95 ? 8.367 3.692 9.802 1.00 88.94 95 MET A O 1
ATOM 766 N N . LEU A 1 96 ? 9.786 1.955 9.703 1.00 92.19 96 LEU A N 1
ATOM 767 C CA . LEU A 1 96 ? 9.018 1.137 10.647 1.00 92.19 96 LEU A CA 1
ATOM 768 C C . LEU A 1 96 ? 9.047 1.736 12.058 1.00 92.19 96 LEU A C 1
ATOM 770 O O . LEU A 1 96 ? 8.026 1.716 12.746 1.00 92.19 96 LEU A O 1
ATOM 774 N N . ILE A 1 97 ? 10.195 2.271 12.484 1.00 92.00 97 ILE A N 1
ATOM 775 C CA . ILE A 1 97 ? 10.350 2.943 13.780 1.00 92.00 97 ILE A CA 1
ATOM 776 C C . ILE A 1 97 ? 9.525 4.230 13.821 1.00 92.00 97 ILE A C 1
ATOM 778 O O . ILE A 1 97 ? 8.840 4.471 14.813 1.00 92.00 97 ILE A O 1
ATOM 782 N N . GLU A 1 98 ? 9.558 5.038 12.761 1.00 91.81 98 GLU A N 1
ATOM 783 C CA . GLU A 1 98 ? 8.784 6.281 12.666 1.00 91.81 98 GLU A CA 1
ATOM 784 C C . GLU A 1 98 ? 7.272 6.019 12.701 1.00 91.81 98 GLU A C 1
ATOM 786 O O . GLU A 1 98 ? 6.525 6.752 13.348 1.00 91.81 98 GLU A O 1
ATOM 791 N N . ALA A 1 99 ? 6.819 4.945 12.054 1.00 91.06 99 ALA A N 1
ATOM 792 C CA . ALA A 1 99 ? 5.413 4.557 12.041 1.00 91.06 99 ALA A CA 1
ATOM 793 C C . ALA A 1 99 ? 4.936 3.893 13.344 1.00 91.06 99 ALA A C 1
ATOM 795 O O . ALA A 1 99 ? 3.736 3.889 13.634 1.00 91.06 99 ALA A O 1
ATOM 796 N N . ALA A 1 100 ? 5.835 3.279 14.115 1.00 93.12 100 ALA A N 1
ATOM 797 C CA . ALA A 1 100 ? 5.457 2.514 15.293 1.00 93.12 100 ALA A CA 1
ATOM 798 C C . ALA A 1 100 ? 5.025 3.420 16.455 1.00 93.12 100 ALA A C 1
ATOM 800 O O . ALA A 1 100 ? 5.797 4.205 16.998 1.00 93.12 100 ALA A O 1
ATOM 801 N N . LEU A 1 101 ? 3.785 3.234 16.905 1.00 92.25 101 LEU A N 1
ATOM 802 C CA . LEU A 1 101 ? 3.228 3.943 18.064 1.00 92.25 101 LEU A CA 1
ATOM 803 C C . LEU A 1 101 ? 3.647 3.300 19.389 1.00 92.25 101 LEU A C 1
ATOM 805 O O . LEU A 1 101 ? 3.755 3.959 20.422 1.00 92.25 101 LEU A O 1
ATOM 809 N N . ASP A 1 102 ? 3.844 1.986 19.354 1.00 93.81 102 ASP A N 1
ATOM 810 C CA . ASP A 1 102 ? 4.206 1.141 20.478 1.00 93.81 102 ASP A CA 1
ATOM 811 C C . ASP A 1 102 ? 4.872 -0.155 19.985 1.00 93.81 102 ASP A C 1
ATOM 813 O O . ASP A 1 102 ? 5.005 -0.407 18.783 1.00 93.81 102 ASP A O 1
ATOM 817 N N . GLN A 1 103 ? 5.292 -0.996 20.933 1.00 93.94 103 GLN A N 1
ATOM 818 C CA . GLN A 1 103 ? 5.932 -2.276 20.634 1.00 93.94 103 GLN A CA 1
ATOM 819 C C . GLN A 1 103 ? 5.024 -3.205 19.808 1.00 93.94 103 GLN A C 1
ATOM 821 O O . GLN A 1 103 ? 5.513 -3.903 18.928 1.00 93.94 103 GLN A O 1
ATOM 826 N N . VAL A 1 104 ? 3.711 -3.200 20.060 1.00 93.81 104 VAL A N 1
ATOM 827 C CA . VAL A 1 104 ? 2.759 -4.059 19.338 1.00 93.81 104 VAL A CA 1
ATOM 828 C C . VAL A 1 104 ? 2.661 -3.635 17.874 1.00 93.81 104 VAL A C 1
ATOM 830 O O . VAL A 1 104 ? 2.704 -4.475 16.979 1.00 93.81 104 VAL A O 1
ATOM 833 N N . SER A 1 105 ? 2.578 -2.331 17.626 1.00 94.00 105 SER A N 1
ATOM 834 C CA . SER A 1 105 ? 2.562 -1.750 16.286 1.00 94.00 105 SER A CA 1
ATOM 835 C C . SER A 1 105 ? 3.855 -2.077 15.541 1.00 94.00 105 SER A C 1
ATOM 837 O O . SER A 1 105 ? 3.799 -2.506 14.391 1.00 94.00 105 SER A O 1
ATOM 839 N N . TYR A 1 106 ? 5.009 -1.960 16.207 1.00 94.06 106 TYR A N 1
ATOM 840 C CA . TYR A 1 106 ? 6.303 -2.337 15.632 1.00 94.06 106 TYR A CA 1
ATOM 841 C C . TYR A 1 106 ? 6.361 -3.825 15.259 1.00 94.06 106 TYR A C 1
ATOM 843 O O . TYR A 1 106 ? 6.737 -4.161 14.140 1.00 94.06 106 TYR A O 1
ATOM 851 N N . GLU A 1 107 ? 5.920 -4.721 16.148 1.00 94.25 107 GLU A N 1
ATOM 852 C CA . GLU A 1 107 ? 5.874 -6.167 15.883 1.00 94.25 107 GLU A CA 1
ATOM 853 C C . GLU A 1 107 ? 4.990 -6.502 14.672 1.00 94.25 107 GLU A C 1
ATOM 855 O O . GLU A 1 107 ? 5.354 -7.346 13.853 1.00 94.25 107 GLU A O 1
ATOM 860 N N . VAL A 1 108 ? 3.849 -5.822 14.516 1.00 93.31 108 VAL A N 1
ATOM 861 C CA . VAL A 1 108 ? 2.970 -5.981 13.345 1.00 93.31 108 VAL A CA 1
ATOM 862 C C . VAL A 1 108 ? 3.659 -5.521 12.060 1.00 93.31 108 VAL A C 1
ATOM 864 O O . VAL A 1 108 ? 3.564 -6.206 11.041 1.00 93.31 108 VAL A O 1
ATOM 867 N N . LEU A 1 109 ? 4.337 -4.374 12.100 1.00 92.69 109 LEU A N 1
ATOM 868 C CA . LEU A 1 109 ? 5.018 -3.788 10.947 1.00 92.69 109 LEU A CA 1
ATOM 869 C C . LEU A 1 109 ? 6.224 -4.624 10.499 1.00 92.69 109 LEU A C 1
ATOM 871 O O . LEU A 1 109 ? 6.335 -4.937 9.316 1.00 92.69 109 LEU A O 1
ATOM 875 N N . VAL A 1 110 ? 7.081 -5.042 11.434 1.00 93.56 110 VAL A N 1
ATOM 876 C CA . VAL A 1 110 ? 8.228 -5.921 11.150 1.00 93.56 110 VAL A CA 1
ATOM 877 C C . VAL A 1 110 ? 7.750 -7.240 10.564 1.00 93.56 110 VAL A C 1
ATOM 879 O O . VAL A 1 110 ? 8.236 -7.658 9.517 1.00 93.56 110 VAL A O 1
ATOM 882 N N . ARG A 1 111 ? 6.727 -7.852 11.173 1.00 92.62 111 ARG A N 1
ATOM 883 C CA . ARG A 1 111 ? 6.136 -9.090 10.664 1.00 92.62 111 ARG A CA 1
ATOM 884 C C . ARG A 1 111 ? 5.648 -8.942 9.221 1.00 92.62 111 ARG A C 1
ATOM 886 O O . ARG A 1 111 ? 5.849 -9.850 8.423 1.00 92.62 111 ARG A O 1
ATOM 893 N N . ALA A 1 112 ? 5.027 -7.812 8.876 1.00 89.38 112 ALA A N 1
ATOM 894 C CA . ALA A 1 112 ? 4.553 -7.561 7.517 1.00 89.38 112 ALA A CA 1
ATOM 895 C C . ALA A 1 112 ? 5.691 -7.543 6.482 1.00 89.38 112 ALA A C 1
ATOM 897 O O . ALA A 1 112 ? 5.493 -8.012 5.362 1.00 89.38 112 ALA A O 1
ATOM 898 N N . VAL A 1 113 ? 6.866 -7.025 6.857 1.00 88.44 113 VAL A N 1
ATOM 899 C CA . VAL A 1 113 ? 8.064 -7.003 6.004 1.00 88.44 113 VAL A CA 1
ATOM 900 C C . VAL A 1 113 ? 8.719 -8.385 5.940 1.00 88.44 113 VAL A C 1
ATOM 902 O O . VAL A 1 113 ? 9.012 -8.868 4.850 1.00 88.44 113 VAL A O 1
ATOM 905 N N . GLU A 1 114 ? 8.910 -9.049 7.081 1.00 89.56 114 GLU A N 1
ATOM 906 C CA . GLU A 1 114 ? 9.589 -10.352 7.161 1.00 89.56 114 GLU A CA 1
ATOM 907 C C . GLU A 1 114 ? 8.795 -11.496 6.513 1.00 89.56 114 GLU A C 1
ATOM 909 O O . GLU A 1 114 ? 9.381 -12.412 5.936 1.00 89.56 114 GLU A O 1
ATOM 914 N N . GLU A 1 115 ? 7.462 -11.464 6.600 1.00 88.31 115 GLU A N 1
ATOM 915 C CA . GLU A 1 115 ? 6.593 -12.489 6.006 1.00 88.31 115 GLU A CA 1
ATOM 916 C C . GLU A 1 115 ? 6.269 -12.222 4.534 1.00 88.31 115 GLU A C 1
ATOM 918 O O . GLU A 1 115 ? 5.583 -13.030 3.896 1.00 88.31 115 GLU A O 1
ATOM 923 N N . TRP A 1 116 ? 6.749 -11.113 3.964 1.00 85.19 116 TRP A N 1
ATOM 924 C CA . TRP A 1 116 ? 6.528 -10.849 2.554 1.00 85.19 116 TRP A CA 1
ATOM 925 C C . TRP A 1 116 ? 7.274 -11.879 1.697 1.00 85.19 116 TRP A C 1
ATOM 927 O O . TRP A 1 116 ? 8.499 -11.955 1.670 1.00 85.19 116 TRP A O 1
ATOM 937 N N . SER A 1 117 ? 6.516 -12.673 0.939 1.00 79.75 117 SER A N 1
ATOM 938 C CA . SER A 1 117 ? 7.042 -13.747 0.087 1.00 79.75 117 SER A CA 1
ATOM 939 C C . SER A 1 117 ? 7.773 -13.255 -1.170 1.00 79.75 117 SER A C 1
ATOM 941 O O . SER A 1 117 ? 8.195 -14.071 -1.991 1.00 79.75 117 SER A O 1
ATOM 943 N N . GLY A 1 118 ? 7.883 -11.937 -1.368 1.00 77.12 118 GLY A N 1
ATOM 944 C CA . GLY A 1 118 ? 8.359 -11.322 -2.609 1.00 77.12 118 GLY A CA 1
ATOM 945 C C . GLY A 1 118 ? 7.327 -11.342 -3.744 1.00 77.12 118 GLY A C 1
ATOM 946 O O . GLY A 1 118 ? 7.588 -10.820 -4.828 1.00 77.12 118 GLY A O 1
ATOM 947 N N . GLU A 1 119 ? 6.145 -11.928 -3.522 1.00 78.88 119 GLU A N 1
ATOM 948 C CA . GLU A 1 119 ? 5.056 -11.912 -4.495 1.00 78.88 119 GLU A CA 1
ATOM 949 C C . GLU A 1 119 ? 4.297 -10.584 -4.436 1.00 78.88 119 GLU A C 1
ATOM 951 O O . GLU A 1 119 ? 3.989 -10.055 -3.366 1.00 78.88 119 GLU A O 1
ATOM 956 N N . MET A 1 120 ? 3.963 -10.051 -5.609 1.00 77.06 120 MET A N 1
ATOM 957 C CA . MET A 1 120 ? 3.187 -8.823 -5.751 1.00 77.06 120 MET A CA 1
ATOM 958 C C . MET A 1 120 ? 2.118 -8.975 -6.825 1.00 77.06 120 MET A C 1
ATOM 960 O O . MET A 1 120 ? 2.311 -9.638 -7.846 1.00 77.06 120 MET A O 1
ATOM 964 N N . TYR A 1 121 ? 0.983 -8.317 -6.611 1.00 73.75 121 TYR A N 1
ATOM 965 C CA . TYR A 1 121 ? -0.126 -8.328 -7.559 1.00 73.75 121 TYR A CA 1
ATOM 966 C C . TYR A 1 121 ? -0.021 -7.166 -8.561 1.00 73.75 121 TYR A C 1
ATOM 968 O O . TYR A 1 121 ? -0.750 -6.181 -8.466 1.00 73.75 121 TYR A O 1
ATOM 976 N N . ILE A 1 122 ? 0.846 -7.296 -9.574 1.00 70.50 122 ILE A N 1
ATOM 977 C CA . ILE A 1 122 ? 1.107 -6.259 -10.609 1.00 70.50 122 ILE A CA 1
ATOM 978 C C . ILE A 1 122 ? -0.050 -6.127 -11.625 1.00 70.50 122 ILE A C 1
ATOM 980 O O . ILE A 1 122 ? 0.102 -5.613 -12.731 1.00 70.50 122 ILE A O 1
ATOM 984 N N . MET A 1 123 ? -1.255 -6.585 -11.298 1.00 70.69 123 MET A N 1
ATOM 985 C CA . MET A 1 123 ? -2.334 -6.592 -12.284 1.00 70.69 123 MET A CA 1
ATOM 986 C C . MET A 1 123 ? -2.874 -5.195 -12.578 1.00 70.69 123 MET A C 1
ATOM 988 O O . MET A 1 123 ? -3.524 -5.024 -13.599 1.00 70.69 123 MET A O 1
ATOM 992 N N . GLU A 1 124 ? -2.583 -4.177 -11.763 1.00 76.06 124 GLU A N 1
ATOM 993 C CA . GLU A 1 124 ? -3.049 -2.812 -12.050 1.00 76.06 124 GLU A CA 1
ATOM 994 C C . GLU A 1 124 ? -2.406 -2.206 -13.298 1.00 76.06 124 GLU A C 1
ATOM 996 O O . GLU A 1 124 ? -3.059 -1.443 -14.005 1.00 76.06 124 GLU A O 1
ATOM 1001 N N . GLY A 1 125 ? -1.164 -2.584 -13.615 1.00 74.88 125 GLY A N 1
ATOM 1002 C CA . GLY A 1 125 ? -0.499 -2.150 -14.846 1.00 74.88 125 GLY A CA 1
ATOM 1003 C C . GLY A 1 125 ? -1.086 -2.777 -16.116 1.00 74.88 125 GLY A C 1
ATOM 1004 O O . GLY A 1 125 ? -0.931 -2.215 -17.194 1.00 74.88 125 GLY A O 1
ATOM 1005 N N . ILE A 1 126 ? -1.775 -3.917 -15.989 1.00 80.38 126 ILE A N 1
ATOM 1006 C CA . ILE A 1 126 ? -2.273 -4.723 -17.117 1.00 80.38 126 ILE A CA 1
ATOM 1007 C C . ILE A 1 126 ? -3.797 -4.619 -17.246 1.00 80.38 126 ILE A C 1
ATOM 1009 O O . ILE A 1 126 ? -4.337 -4.356 -18.316 1.00 80.38 126 ILE 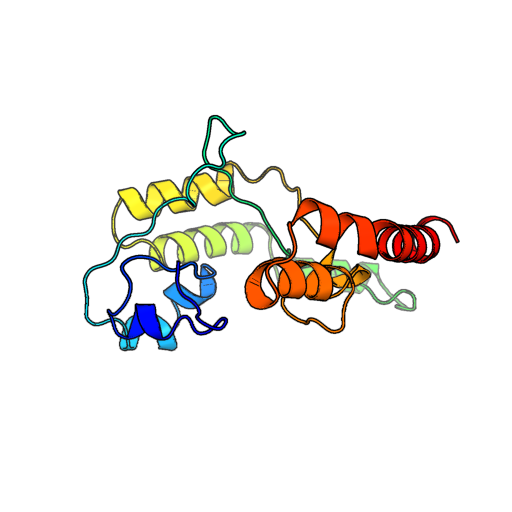A O 1
ATOM 1013 N N . LEU A 1 127 ? -4.508 -4.826 -16.140 1.00 83.44 127 LEU A N 1
ATOM 1014 C CA . LEU A 1 127 ? -5.968 -4.834 -16.055 1.00 83.44 127 LEU A CA 1
ATOM 1015 C C . LEU A 1 127 ? -6.547 -3.483 -15.630 1.00 83.44 127 LEU A C 1
ATOM 1017 O O . LEU A 1 127 ? -7.769 -3.322 -15.639 1.00 83.44 127 LEU A O 1
ATOM 1021 N N . GLY A 1 128 ? -5.683 -2.531 -15.280 1.00 81.69 128 GLY A N 1
ATOM 1022 C CA . GLY A 1 128 ? -6.054 -1.223 -14.774 1.00 81.69 128 GLY A CA 1
ATOM 1023 C C . GLY A 1 128 ? -6.340 -1.194 -13.273 1.00 81.69 128 GLY A C 1
ATOM 1024 O O . GLY A 1 128 ? -6.427 -2.232 -12.608 1.00 81.69 128 GLY A O 1
ATOM 1025 N N . PRO A 1 129 ? -6.486 0.016 -12.719 1.00 81.88 129 PRO A N 1
ATOM 1026 C CA . PRO A 1 129 ? -6.687 0.212 -11.296 1.00 81.88 129 PRO A CA 1
ATOM 1027 C C . PRO A 1 129 ? -8.022 -0.353 -10.801 1.00 81.88 129 PRO A C 1
ATOM 1029 O O . PRO A 1 129 ? -9.079 -0.149 -11.396 1.00 81.88 129 PRO A O 1
ATOM 1032 N N . THR A 1 130 ? -7.991 -1.006 -9.640 1.00 81.69 130 THR A N 1
ATOM 1033 C CA . THR A 1 130 ? -9.175 -1.627 -9.003 1.00 81.69 130 THR A CA 1
ATOM 1034 C C . THR A 1 130 ? -10.264 -0.639 -8.563 1.00 81.69 130 THR A C 1
ATOM 1036 O O . THR A 1 130 ? -11.388 -1.051 -8.286 1.00 81.69 130 THR A O 1
ATOM 1039 N N . TRP A 1 131 ? -9.951 0.655 -8.491 1.00 78.75 131 TRP A N 1
ATOM 1040 C CA . TRP A 1 131 ? -10.879 1.709 -8.073 1.00 78.75 131 TRP A CA 1
ATOM 1041 C C . TRP A 1 131 ? -11.545 2.445 -9.243 1.00 78.75 131 TRP A C 1
ATOM 1043 O O . TRP A 1 131 ? -12.486 3.206 -9.025 1.00 78.75 131 TRP A O 1
ATOM 1053 N N . ASP A 1 132 ? -11.071 2.247 -10.475 1.00 86.19 132 ASP A N 1
ATOM 1054 C CA . ASP A 1 132 ? -11.638 2.878 -11.666 1.00 86.19 132 ASP A CA 1
ATOM 1055 C C . ASP A 1 132 ? -12.618 1.917 -12.343 1.00 86.19 132 ASP A C 1
ATOM 1057 O O . ASP A 1 132 ? -12.243 0.887 -12.909 1.00 86.19 132 ASP A O 1
ATOM 1061 N N . THR A 1 133 ? -13.902 2.263 -12.294 1.00 88.19 133 THR A N 1
ATOM 1062 C CA . THR A 1 133 ? -14.975 1.420 -12.830 1.00 88.19 133 THR A CA 1
ATOM 1063 C C . THR A 1 133 ? -14.996 1.343 -14.357 1.00 88.19 133 THR A C 1
ATOM 1065 O O . THR A 1 133 ? -15.746 0.532 -14.904 1.00 88.19 133 THR A O 1
ATOM 1068 N N . SER A 1 134 ? -14.178 2.140 -15.055 1.00 87.25 134 SER A N 1
ATOM 1069 C CA . SER A 1 134 ? -13.996 2.030 -16.505 1.00 87.25 134 SER A CA 1
ATOM 1070 C C . SER A 1 134 ? -13.145 0.823 -16.919 1.00 87.25 134 SER A C 1
ATOM 1072 O O . SER A 1 134 ? -13.261 0.362 -18.056 1.00 87.25 134 SER A O 1
ATOM 1074 N N . TYR A 1 135 ? -12.344 0.268 -16.004 1.00 89.31 135 TYR A N 1
ATOM 1075 C CA . TYR A 1 135 ? -11.535 -0.926 -16.244 1.00 89.31 135 TYR A CA 1
ATOM 1076 C C . TYR A 1 135 ? -12.283 -2.213 -15.868 1.00 89.31 135 TYR A C 1
ATOM 1078 O O . TYR A 1 135 ? -13.147 -2.181 -14.991 1.00 89.31 135 TYR A O 1
ATOM 1086 N N . PRO A 1 136 ? -11.963 -3.376 -16.474 1.00 89.44 136 PRO A N 1
ATOM 1087 C CA . PRO A 1 136 ? -12.717 -4.612 -16.252 1.00 89.44 136 PRO A CA 1
ATOM 1088 C C . PRO A 1 136 ? -12.801 -5.028 -14.778 1.00 89.44 136 PRO A C 1
ATOM 1090 O O . PRO A 1 136 ? -13.886 -5.333 -14.282 1.00 89.44 136 PRO A O 1
ATOM 1093 N N . LEU A 1 137 ? -11.672 -5.001 -14.060 1.00 87.62 137 LEU A N 1
ATOM 1094 C CA . LEU A 1 137 ? -11.627 -5.406 -12.655 1.00 87.62 137 LEU A CA 1
ATOM 1095 C C . LEU A 1 137 ? -12.319 -4.381 -11.744 1.00 87.62 137 LEU A C 1
ATOM 1097 O O . LEU A 1 137 ? -13.155 -4.761 -10.924 1.00 87.62 137 LEU A O 1
ATOM 1101 N N . GLY A 1 138 ? -12.042 -3.085 -11.926 1.00 89.12 138 GLY A N 1
ATOM 1102 C CA . GLY A 1 138 ? -12.699 -2.024 -11.158 1.00 89.12 138 GLY A CA 1
ATOM 1103 C C . GLY A 1 138 ? -14.206 -1.942 -11.418 1.00 89.12 138 GLY A C 1
ATOM 1104 O O . GLY A 1 138 ? -14.991 -1.743 -10.492 1.00 89.12 138 GLY A O 1
ATOM 1105 N N . GLY A 1 139 ? -14.646 -2.191 -12.652 1.00 90.19 139 GLY A N 1
ATOM 1106 C CA . GLY A 1 139 ? -16.059 -2.260 -13.021 1.00 90.19 139 GLY A CA 1
ATOM 1107 C C . GLY A 1 139 ? -16.785 -3.437 -12.366 1.00 90.19 139 GLY A C 1
ATOM 1108 O O . GLY A 1 139 ? -17.904 -3.272 -11.881 1.00 90.19 139 GLY A O 1
ATOM 1109 N N . ALA A 1 140 ? -16.156 -4.614 -12.289 1.00 91.44 140 ALA A N 1
ATOM 1110 C CA . ALA A 1 140 ? -16.718 -5.760 -11.569 1.00 91.44 140 ALA A CA 1
ATOM 1111 C C . ALA A 1 140 ? -16.834 -5.495 -10.058 1.00 91.44 140 ALA A C 1
ATOM 1113 O O . ALA A 1 140 ? -17.879 -5.772 -9.464 1.00 91.44 140 ALA A O 1
ATOM 1114 N N . ILE A 1 141 ? -15.804 -4.895 -9.451 1.00 89.62 141 ILE A N 1
ATOM 1115 C CA . ILE A 1 141 ? -15.833 -4.463 -8.046 1.00 89.62 141 ILE A CA 1
ATOM 1116 C C . ILE A 1 141 ? -16.965 -3.450 -7.827 1.00 89.62 141 ILE A C 1
ATOM 1118 O O . ILE A 1 141 ? -17.768 -3.612 -6.908 1.00 89.62 141 ILE A O 1
ATOM 1122 N N . GLY A 1 142 ? -17.083 -2.449 -8.701 1.00 90.12 142 GLY A N 1
ATOM 1123 C CA . GLY A 1 142 ? -18.129 -1.432 -8.634 1.00 90.12 142 GLY A CA 1
ATOM 1124 C C . GLY A 1 142 ? -19.539 -2.023 -8.695 1.00 90.12 142 GLY A C 1
ATOM 1125 O O . GLY A 1 142 ? -20.380 -1.687 -7.863 1.00 90.12 142 GLY A O 1
ATOM 1126 N N . LYS A 1 143 ? -19.787 -2.973 -9.602 1.00 91.56 143 LYS A N 1
ATOM 1127 C CA . LYS A 1 143 ? -21.079 -3.676 -9.691 1.00 91.56 143 LYS A CA 1
ATOM 1128 C C . LYS A 1 143 ? -21.411 -4.451 -8.418 1.00 91.56 143 LYS A C 1
ATOM 1130 O O . LYS A 1 143 ? -22.554 -4.430 -7.958 1.00 91.56 143 LYS A O 1
ATOM 1135 N N . ALA A 1 144 ? -20.418 -5.112 -7.828 1.00 92.62 144 ALA A N 1
ATOM 1136 C CA . ALA A 1 144 ? -20.616 -5.855 -6.590 1.00 92.62 144 ALA A CA 1
ATOM 1137 C C . ALA A 1 144 ? -20.890 -4.931 -5.390 1.00 92.62 144 ALA A C 1
ATOM 1139 O O . ALA A 1 144 ? -21.778 -5.208 -4.585 1.00 92.62 144 ALA A O 1
ATOM 1140 N N . LEU A 1 145 ? -20.157 -3.820 -5.276 1.00 88.12 145 LEU A N 1
ATOM 1141 C CA . LEU A 1 145 ? -20.247 -2.912 -4.129 1.00 88.12 145 LEU A CA 1
ATOM 1142 C C . LEU A 1 145 ? -21.417 -1.926 -4.213 1.00 88.12 145 LEU A C 1
ATOM 1144 O O . LEU A 1 145 ? -22.012 -1.601 -3.184 1.00 88.12 145 LEU A O 1
ATOM 1148 N N . TYR A 1 146 ? -21.737 -1.433 -5.409 1.00 88.06 146 TYR A N 1
ATOM 1149 C CA . TYR A 1 146 ? -22.654 -0.303 -5.594 1.00 88.06 146 TYR A CA 1
ATOM 1150 C C . TYR A 1 146 ? -23.965 -0.677 -6.290 1.00 88.06 146 TYR A C 1
ATOM 1152 O O . TYR A 1 146 ? -24.973 -0.011 -6.062 1.00 88.06 146 TYR A O 1
ATOM 1160 N N . GLU A 1 147 ? -23.984 -1.746 -7.089 1.00 90.19 147 GLU A N 1
ATOM 1161 C CA . GLU A 1 147 ? -25.169 -2.164 -7.860 1.00 90.19 147 GLU A CA 1
ATOM 1162 C C . GLU A 1 147 ? -25.843 -3.425 -7.291 1.00 90.19 147 GLU A C 1
ATOM 1164 O O . GLU A 1 147 ? -26.907 -3.831 -7.755 1.00 90.19 147 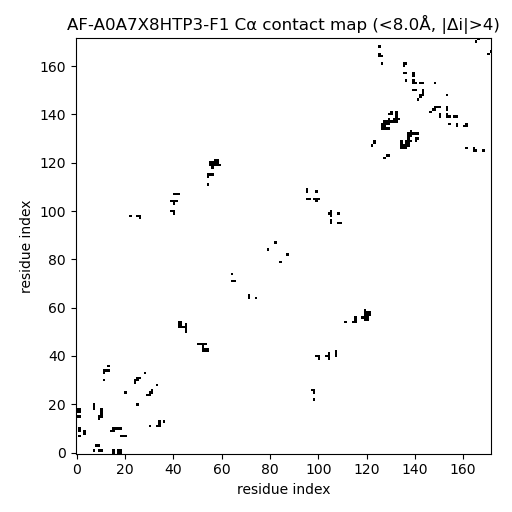GLU A O 1
ATOM 1169 N N . GLY A 1 148 ? -25.258 -4.039 -6.255 1.00 90.38 148 GLY A N 1
ATOM 1170 C CA . GLY A 1 148 ? -25.826 -5.202 -5.567 1.00 90.38 148 GLY A CA 1
ATOM 1171 C C . GLY A 1 148 ? -25.713 -6.515 -6.345 1.00 90.38 148 GLY A C 1
ATOM 1172 O O . GLY A 1 148 ? -26.387 -7.490 -6.000 1.00 90.38 148 GLY A O 1
ATOM 1173 N N . GLN A 1 149 ? -24.874 -6.567 -7.384 1.00 94.81 149 GLN A N 1
ATOM 1174 C CA . GLN A 1 149 ? -24.560 -7.817 -8.072 1.00 94.81 149 GLN A CA 1
ATOM 1175 C C . GLN A 1 149 ? -23.755 -8.738 -7.142 1.00 94.81 149 GLN A C 1
ATOM 1177 O O . GLN A 1 149 ? -22.943 -8.278 -6.342 1.00 94.81 149 GLN A O 1
ATOM 1182 N N . SER A 1 150 ? -23.947 -10.059 -7.232 1.00 95.88 150 SER A N 1
ATOM 1183 C CA . SER A 1 150 ? -23.088 -10.969 -6.469 1.00 95.88 150 SER A CA 1
ATOM 1184 C C . SER A 1 150 ? -21.640 -10.873 -6.976 1.00 95.88 150 SER A C 1
ATOM 1186 O O . SER A 1 150 ? -21.435 -10.777 -8.191 1.00 95.88 150 SER A O 1
ATOM 1188 N N . PRO A 1 151 ? -20.624 -10.952 -6.093 1.00 92.94 151 PRO A N 1
ATOM 1189 C CA . PRO A 1 151 ? -19.225 -10.927 -6.518 1.00 92.94 151 PRO A CA 1
ATOM 1190 C C . PRO A 1 151 ? -18.908 -11.980 -7.588 1.00 92.94 151 PRO A C 1
ATOM 1192 O O . PRO A 1 151 ? -18.216 -11.685 -8.557 1.00 92.94 151 PRO A O 1
ATOM 1195 N N . ALA A 1 152 ? -19.484 -13.181 -7.465 1.00 94.44 152 ALA A N 1
ATOM 1196 C CA . ALA A 1 152 ? -19.318 -14.253 -8.443 1.00 94.44 152 ALA A CA 1
ATOM 1197 C C . ALA A 1 152 ? -19.831 -13.855 -9.837 1.00 94.44 152 ALA A C 1
ATOM 1199 O O . ALA A 1 152 ? -19.095 -13.965 -10.812 1.00 94.44 152 ALA A O 1
ATOM 1200 N N . ALA A 1 153 ? -21.058 -13.332 -9.929 1.00 96.38 153 ALA A N 1
ATOM 1201 C CA . ALA A 1 153 ? -21.640 -12.947 -11.212 1.00 96.38 153 ALA A CA 1
ATOM 1202 C C . ALA A 1 153 ? -20.939 -11.724 -11.826 1.00 96.38 153 ALA A C 1
ATOM 1204 O O . ALA A 1 153 ? -20.809 -11.635 -13.046 1.00 96.38 153 ALA A O 1
ATOM 1205 N N . ALA A 1 154 ? -20.494 -10.774 -10.996 1.00 95.62 154 ALA A N 1
ATOM 1206 C CA . ALA A 1 154 ? -19.756 -9.604 -11.465 1.00 95.62 154 ALA A CA 1
ATOM 1207 C C . ALA A 1 154 ? -18.405 -10.002 -12.081 1.00 95.62 154 ALA A C 1
ATOM 1209 O O . ALA A 1 154 ? -18.054 -9.508 -13.152 1.00 95.62 154 ALA A O 1
ATOM 1210 N N . MET A 1 155 ? -17.689 -10.936 -11.444 1.00 93.75 155 MET A N 1
ATOM 1211 C CA . MET A 1 155 ? -16.419 -11.464 -11.948 1.00 93.75 155 MET A CA 1
ATOM 1212 C C . MET A 1 155 ? -16.595 -12.344 -13.188 1.00 93.75 155 MET A C 1
ATOM 1214 O O . MET A 1 155 ? -15.841 -12.200 -14.148 1.00 93.75 155 MET A O 1
ATOM 1218 N N . GLU A 1 156 ? -17.610 -13.210 -13.214 1.00 95.88 156 GLU A N 1
ATOM 1219 C CA . GLU A 1 156 ? -17.906 -14.066 -14.372 1.00 95.88 156 GLU A CA 1
ATOM 1220 C C . GLU A 1 156 ? -18.168 -13.236 -15.638 1.00 95.88 156 GLU A C 1
ATOM 1222 O O . GLU A 1 156 ? -17.686 -13.572 -16.718 1.00 95.88 156 GLU A O 1
ATOM 1227 N N . ALA A 1 157 ? -18.847 -12.094 -15.496 1.00 93.19 157 ALA A N 1
ATOM 1228 C CA . ALA A 1 157 ? -19.128 -11.190 -16.607 1.00 93.19 157 ALA A CA 1
ATOM 1229 C C . ALA A 1 157 ? -17.872 -10.553 -17.232 1.00 93.19 157 ALA A C 1
ATOM 1231 O O . ALA A 1 157 ? -17.902 -10.199 -18.411 1.00 93.19 157 ALA A O 1
ATOM 1232 N N . VAL A 1 158 ? -16.787 -10.381 -16.468 1.00 93.12 158 VAL A N 1
ATOM 1233 C CA . VAL A 1 158 ? -15.546 -9.743 -16.949 1.00 93.12 158 VAL A CA 1
ATOM 1234 C C . VAL A 1 158 ? -14.419 -10.736 -17.229 1.00 93.12 158 VAL A C 1
ATOM 1236 O O . VAL A 1 158 ? -13.442 -10.363 -17.876 1.00 93.12 158 VAL A O 1
ATOM 1239 N N . ALA A 1 159 ? -14.556 -11.998 -16.810 1.00 93.81 159 ALA A N 1
ATOM 1240 C CA . ALA A 1 159 ? -13.532 -13.026 -16.989 1.00 93.81 159 ALA A CA 1
ATOM 1241 C C . ALA A 1 159 ? -13.063 -13.197 -18.451 1.00 93.81 159 ALA A C 1
ATOM 1243 O O . ALA A 1 159 ? -11.850 -13.220 -18.662 1.00 93.81 159 ALA A O 1
ATOM 1244 N N . PRO A 1 160 ? -13.944 -13.227 -19.479 1.00 95.00 160 PRO A N 1
ATOM 1245 C CA . PRO A 1 160 ? -13.495 -13.340 -20.870 1.00 95.00 160 PRO A CA 1
ATOM 1246 C C . PRO A 1 160 ? -12.671 -12.134 -21.338 1.00 95.00 160 PRO A C 1
ATOM 1248 O O . PRO A 1 160 ? -11.718 -12.296 -22.094 1.00 95.00 160 PRO A O 1
ATOM 1251 N N . VAL A 1 161 ? -13.021 -10.929 -20.874 1.00 92.75 161 VAL A N 1
ATOM 1252 C CA . VAL A 1 161 ? -12.313 -9.686 -21.222 1.00 92.75 161 VAL A CA 1
ATOM 1253 C C . VAL A 1 161 ? -10.937 -9.661 -20.567 1.00 92.75 161 VAL A C 1
ATOM 1255 O O . VAL A 1 161 ? -9.952 -9.347 -21.224 1.00 92.75 161 VAL A O 1
ATOM 1258 N N . ILE A 1 162 ? -10.860 -10.038 -19.288 1.00 91.00 162 ILE A N 1
ATOM 1259 C CA . ILE A 1 162 ? -9.590 -10.152 -18.566 1.00 91.00 162 ILE A CA 1
ATOM 1260 C C . ILE A 1 162 ? -8.683 -11.175 -19.254 1.00 91.00 162 ILE A C 1
ATOM 1262 O O . ILE A 1 162 ? -7.525 -10.862 -19.515 1.00 91.00 162 ILE A O 1
ATOM 1266 N N . GLN A 1 163 ? -9.203 -12.358 -19.599 1.00 91.94 163 GLN A N 1
ATOM 1267 C CA . GLN A 1 163 ? -8.410 -13.383 -20.278 1.00 91.94 163 GLN A CA 1
ATOM 1268 C C . GLN A 1 163 ? -7.881 -12.886 -21.626 1.00 91.94 163 GLN A C 1
ATOM 1270 O O . GLN A 1 163 ? -6.704 -13.064 -21.908 1.00 91.94 163 GLN A O 1
ATOM 1275 N N . GLN A 1 164 ? -8.705 -12.190 -22.415 1.00 93.00 164 GLN A N 1
ATOM 1276 C CA . GLN A 1 164 ? -8.263 -11.610 -23.682 1.00 93.00 164 GLN A CA 1
ATOM 1277 C C . GLN A 1 164 ? -7.128 -10.589 -23.500 1.00 93.00 164 GLN A C 1
ATOM 1279 O O . GLN A 1 164 ? -6.193 -10.573 -24.299 1.00 93.00 164 GLN A O 1
ATOM 1284 N N . THR A 1 165 ? -7.194 -9.742 -22.468 1.00 90.19 165 THR A N 1
ATOM 1285 C CA . THR A 1 165 ? -6.106 -8.805 -22.152 1.00 90.19 165 THR A CA 1
ATOM 1286 C C . THR A 1 165 ? -4.831 -9.555 -21.783 1.00 90.19 165 THR A C 1
ATOM 1288 O O . THR A 1 165 ? -3.768 -9.228 -22.295 1.00 90.19 165 THR A O 1
ATOM 1291 N N . LEU A 1 166 ? -4.928 -10.584 -20.940 1.00 89.38 166 LEU A N 1
ATOM 1292 C CA . LEU A 1 166 ? -3.765 -11.384 -20.552 1.00 89.38 166 LEU A CA 1
ATOM 1293 C C . LEU A 1 166 ? -3.154 -12.118 -21.750 1.00 89.38 166 LEU A C 1
ATOM 1295 O O . LEU A 1 166 ? -1.937 -12.116 -21.901 1.00 89.38 166 LEU A O 1
ATOM 1299 N N . ASP A 1 167 ? -3.981 -12.696 -22.620 1.00 93.25 167 ASP A N 1
ATOM 1300 C CA . ASP A 1 167 ? -3.505 -13.386 -23.819 1.00 93.25 167 ASP A CA 1
ATOM 1301 C C . ASP A 1 167 ? -2.736 -12.431 -24.736 1.00 93.25 167 ASP A C 1
ATOM 1303 O O . ASP A 1 167 ? -1.655 -12.772 -25.202 1.00 93.25 167 ASP A O 1
ATOM 1307 N N . LYS A 1 168 ? -3.242 -11.211 -24.928 1.00 90.44 168 LYS A N 1
ATOM 1308 C CA . LYS A 1 168 ? -2.567 -10.185 -25.727 1.00 90.44 168 LYS A CA 1
ATOM 1309 C C . LYS A 1 168 ? -1.230 -9.739 -25.121 1.00 90.44 168 LYS A C 1
ATOM 1311 O O . LYS A 1 168 ? -0.283 -9.485 -25.850 1.00 90.44 168 LYS A O 1
ATOM 1316 N N . GLU A 1 169 ? -1.147 -9.588 -23.802 1.00 86.88 169 GLU A N 1
ATOM 1317 C CA . GLU A 1 169 ? 0.079 -9.082 -23.167 1.00 86.88 169 GLU A CA 1
ATOM 1318 C C . GLU A 1 169 ? 1.156 -10.167 -22.985 1.00 86.88 169 GLU A C 1
ATOM 1320 O O . GLU A 1 169 ? 2.341 -9.843 -22.927 1.00 86.88 169 GLU A O 1
ATOM 1325 N N . PHE A 1 170 ? 0.772 -11.447 -22.895 1.00 86.19 170 PHE A N 1
ATOM 1326 C CA . PHE A 1 170 ? 1.702 -12.535 -22.559 1.00 86.19 170 PHE A CA 1
ATOM 1327 C C . PHE A 1 170 ? 1.879 -13.614 -23.633 1.00 86.19 170 PHE A C 1
ATOM 1329 O O . PHE A 1 170 ? 2.851 -14.366 -23.549 1.00 86.19 170 PHE A O 1
ATOM 1336 N N . ASN A 1 171 ? 0.970 -13.726 -24.605 1.00 83.62 171 ASN A N 1
ATOM 1337 C CA . ASN A 1 171 ? 0.975 -14.805 -25.601 1.00 83.62 171 ASN A CA 1
ATOM 1338 C C . ASN A 1 171 ? 1.045 -14.320 -27.064 1.00 83.62 171 ASN A C 1
ATOM 1340 O O . ASN A 1 171 ? 1.023 -15.173 -27.955 1.00 83.62 171 ASN A O 1
ATOM 1344 N N . ASP A 1 172 ? 1.145 -13.007 -27.310 1.00 55.53 172 ASP A N 1
ATOM 1345 C CA . ASP A 1 172 ? 1.427 -12.431 -28.639 1.00 55.53 172 ASP A CA 1
ATOM 1346 C C . ASP A 1 172 ? 2.938 -12.316 -28.929 1.00 55.53 172 ASP A C 1
ATOM 1348 O O . ASP A 1 172 ? 3.702 -11.845 -28.052 1.00 55.53 172 ASP A O 1
#

Secondary structure (DSSP, 8-state):
-----TT-HHHHTT-SS-----HHHHTSHHHHTT--S-----PPPPPTT-SS----B---------TT-S-HHHHHHHHHHHS-HHHHHHHHHHHHHHH-SSHHHHHHHHHHHHT--S-B-TTHHHH--TT-TTSHHHHHHHHHHHS---HHHHHHHHHHHHHHHHHHHH--

pLDDT: mean 86.99, std 9.47, range [38.19, 96.38]

Mean predicted aligned error: 6.68 Å

Solvent-accessible surface area (backbone atoms only — not comparable to full-atom values): 10655 Å² total; per-residue (Å²): 127,74,95,54,63,98,77,40,56,50,41,55,68,69,74,44,97,60,81,89,76,60,73,77,50,63,66,29,63,86,35,60,77,52,50,88,68,94,82,84,63,73,76,59,82,64,56,99,87,47,98,57,72,68,63,84,41,58,74,74,94,75,92,82,79,66,93,82,50,94,53,58,67,59,52,52,53,50,47,51,71,76,54,42,70,70,61,48,56,53,50,51,53,51,50,47,58,70,59,33,87,45,71,66,25,33,55,49,52,51,47,44,61,72,68,46,86,81,64,59,53,65,50,44,86,76,52,38,48,67,85,41,54,90,26,60,58,5,29,24,49,44,35,29,76,74,68,70,41,53,63,67,60,27,46,61,74,33,45,67,60,52,50,53,52,49,43,58,77,73,72,110

Radius of gyration: 19.88 Å; Cα contacts (8 Å, |Δi|>4): 147; chains: 1; bounding box: 52×36×49 Å